Protein AF-A0AAD7U896-F1 (afdb_monomer_lite)

Structure (mmCIF, N/CA/C/O backbone):
data_AF-A0AAD7U896-F1
#
_entry.id   AF-A0AAD7U896-F1
#
loop_
_atom_site.group_PDB
_atom_site.id
_atom_site.type_symbol
_atom_site.label_atom_id
_atom_site.label_alt_id
_atom_site.label_comp_id
_atom_site.label_asym_id
_atom_site.label_entity_id
_atom_site.label_seq_id
_atom_site.pdbx_PDB_ins_code
_atom_site.Cartn_x
_atom_site.Cartn_y
_atom_site.Cartn_z
_atom_site.occupancy
_atom_site.B_iso_or_equiv
_atom_site.auth_seq_id
_atom_site.auth_comp_id
_atom_site.auth_asym_id
_atom_site.auth_atom_id
_atom_site.pdbx_PDB_model_num
ATOM 1 N N . MET A 1 1 ? -12.498 -9.108 25.342 1.00 31.80 1 MET A N 1
ATOM 2 C CA . MET A 1 1 ? -12.057 -9.279 23.946 1.00 31.80 1 MET A CA 1
ATOM 3 C C . MET A 1 1 ? -12.301 -7.948 23.259 1.00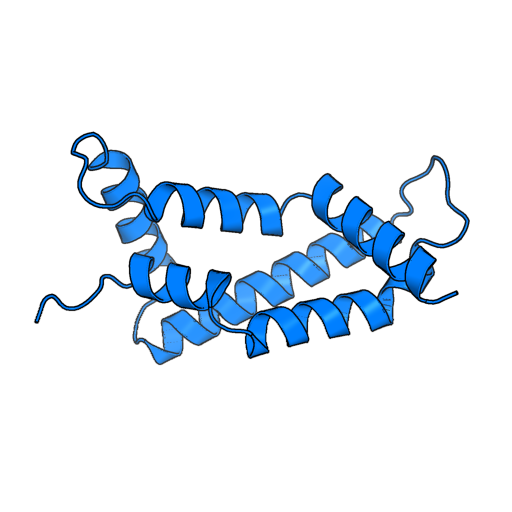 31.80 1 MET A C 1
ATOM 5 O O . MET A 1 1 ? -13.449 -7.636 22.976 1.00 31.80 1 MET A O 1
ATOM 9 N N . VAL A 1 2 ? -11.282 -7.092 23.160 1.00 39.19 2 VAL A N 1
ATOM 10 C CA . VAL A 1 2 ? -11.430 -5.824 22.432 1.00 39.19 2 VAL A CA 1
ATOM 11 C C . VAL A 1 2 ? -11.465 -6.217 20.964 1.00 39.19 2 VAL A C 1
ATOM 13 O O . VAL A 1 2 ? -10.524 -6.837 20.477 1.00 39.19 2 VAL A O 1
ATOM 16 N N . VAL A 1 3 ? -12.591 -5.993 20.294 1.00 44.62 3 VAL A N 1
ATOM 17 C CA . VAL A 1 3 ? -12.673 -6.198 18.848 1.00 44.62 3 VAL A CA 1
ATOM 18 C C . VAL A 1 3 ? -11.664 -5.232 18.236 1.00 44.62 3 VAL A C 1
ATOM 20 O O . VAL A 1 3 ? -11.843 -4.023 18.368 1.00 44.62 3 VAL A O 1
ATOM 23 N N . ALA A 1 4 ? -10.592 -5.759 17.639 1.00 60.47 4 ALA A N 1
ATOM 24 C CA . ALA A 1 4 ? -9.608 -4.955 16.919 1.00 60.47 4 ALA A CA 1
ATOM 25 C C . ALA A 1 4 ? -10.341 -4.027 15.939 1.00 60.47 4 ALA A C 1
ATOM 27 O O . ALA A 1 4 ? -11.291 -4.450 15.271 1.00 60.47 4 ALA A O 1
ATOM 28 N N . GLY A 1 5 ? -9.958 -2.754 15.879 1.00 81.19 5 GLY A N 1
ATOM 29 C CA . GLY A 1 5 ? -10.543 -1.824 14.915 1.00 81.19 5 GLY A CA 1
ATOM 30 C C . GLY A 1 5 ? -10.226 -2.268 13.485 1.00 81.19 5 GLY A C 1
ATOM 31 O O . GLY A 1 5 ? -9.223 -2.936 13.249 1.00 81.19 5 GLY A O 1
ATOM 32 N N . ILE A 1 6 ? -11.047 -1.879 12.507 1.00 88.25 6 ILE A N 1
ATOM 33 C CA . ILE A 1 6 ? -10.749 -2.171 11.090 1.00 88.25 6 ILE A CA 1
ATOM 34 C C . ILE A 1 6 ? -9.374 -1.623 10.668 1.00 88.25 6 ILE A C 1
ATOM 36 O O . ILE A 1 6 ? -8.680 -2.260 9.889 1.00 88.25 6 ILE A O 1
ATOM 40 N N . VAL A 1 7 ? -8.938 -0.502 11.257 1.00 85.94 7 VAL A N 1
ATOM 41 C CA . VAL A 1 7 ? -7.600 0.078 11.051 1.00 85.94 7 VAL A CA 1
ATOM 42 C C . VAL A 1 7 ? -6.492 -0.880 11.496 1.00 85.94 7 VAL A C 1
ATOM 44 O O . VAL A 1 7 ? -5.538 -1.090 10.760 1.00 85.94 7 VAL A O 1
ATOM 47 N N . GLU A 1 8 ? -6.642 -1.524 12.656 1.00 84.75 8 GLU A N 1
ATOM 48 C CA . GLU A 1 8 ? -5.679 -2.517 13.146 1.00 84.75 8 GLU A CA 1
ATOM 49 C C . GLU A 1 8 ? -5.662 -3.771 12.266 1.00 84.75 8 GLU A C 1
ATOM 51 O O . GLU A 1 8 ? -4.603 -4.340 12.016 1.00 84.75 8 GLU A O 1
ATOM 56 N N . ARG A 1 9 ? -6.825 -4.204 11.771 1.00 88.44 9 ARG A N 1
ATOM 57 C CA . ARG A 1 9 ? -6.902 -5.363 10.874 1.00 88.44 9 ARG A CA 1
ATOM 58 C C . ARG A 1 9 ? -6.266 -5.088 9.516 1.00 88.44 9 ARG A C 1
ATOM 60 O O . ARG A 1 9 ? -5.535 -5.939 9.025 1.00 88.44 9 ARG A O 1
ATOM 67 N N . VAL A 1 10 ? -6.477 -3.897 8.955 1.00 89.19 10 VAL A N 1
ATOM 68 C CA . VAL A 1 10 ? -5.768 -3.457 7.746 1.00 89.19 10 VAL A CA 1
ATOM 69 C C . VAL A 1 10 ? -4.266 -3.366 8.009 1.00 89.19 10 VAL A C 1
ATOM 71 O O . VAL A 1 10 ? -3.502 -3.848 7.188 1.00 89.19 10 VAL A O 1
ATOM 74 N N . ALA A 1 11 ? -3.829 -2.844 9.162 1.00 86.38 11 ALA A N 1
ATOM 75 C CA . ALA A 1 11 ? -2.409 -2.835 9.527 1.00 86.38 11 ALA A CA 1
ATOM 76 C C . ALA A 1 11 ? -1.813 -4.249 9.508 1.00 86.38 11 ALA A C 1
ATOM 78 O O . ALA A 1 11 ? -0.805 -4.487 8.855 1.00 86.38 11 ALA A O 1
ATOM 79 N N . LYS A 1 12 ? -2.470 -5.202 10.176 1.00 87.50 12 LYS A N 1
ATOM 80 C CA . LYS A 1 12 ? -2.033 -6.603 10.187 1.00 87.50 12 LYS A CA 1
ATOM 81 C C . LYS A 1 12 ? -1.986 -7.196 8.787 1.00 87.50 12 LYS A C 1
ATOM 83 O O . LYS A 1 12 ? -1.011 -7.845 8.456 1.00 87.50 12 LYS A O 1
ATOM 88 N N . MET A 1 13 ? -2.979 -6.929 7.945 1.00 88.88 13 MET A N 1
ATOM 89 C CA . MET A 1 13 ? -2.939 -7.379 6.554 1.00 88.88 13 MET A CA 1
ATOM 90 C C . MET A 1 13 ? -1.747 -6.774 5.794 1.00 88.88 13 MET A C 1
ATOM 92 O O . MET A 1 13 ? -1.008 -7.497 5.146 1.00 88.88 13 MET A O 1
ATOM 96 N N . LEU A 1 14 ? -1.480 -5.475 5.934 1.00 86.25 14 LEU A N 1
ATOM 97 C CA . LEU A 1 14 ? -0.363 -4.831 5.235 1.00 86.25 14 LEU A CA 1
ATOM 98 C C . LEU A 1 14 ? 1.023 -5.316 5.698 1.00 86.25 14 LEU A C 1
ATOM 100 O O . LEU A 1 14 ? 1.951 -5.315 4.895 1.00 86.25 14 LEU A O 1
ATOM 104 N N . PHE A 1 15 ? 1.179 -5.684 6.974 1.00 83.31 15 PHE A N 1
ATOM 105 C CA . PHE A 1 15 ? 2.488 -5.996 7.569 1.00 83.31 15 PHE A CA 1
ATOM 106 C C . PHE A 1 15 ? 2.725 -7.479 7.883 1.00 83.31 15 PHE A C 1
ATOM 108 O O . PHE A 1 15 ? 3.872 -7.863 8.092 1.00 83.31 15 PHE A O 1
ATOM 115 N N . GLU A 1 16 ? 1.672 -8.292 7.967 1.00 87.00 16 GLU A N 1
ATOM 116 C CA . GLU A 1 16 ? 1.736 -9.702 8.383 1.00 87.00 16 GLU A CA 1
ATOM 117 C C . GLU A 1 16 ? 1.113 -10.666 7.350 1.00 87.00 16 GLU A C 1
ATOM 119 O O . GLU A 1 16 ? 1.228 -11.879 7.523 1.00 87.00 16 GLU A O 1
ATOM 124 N N . ASP A 1 17 ? 0.448 -10.180 6.290 1.00 88.00 17 ASP A N 1
ATOM 125 C CA . ASP A 1 17 ? -0.069 -11.041 5.212 1.00 88.00 17 ASP A CA 1
ATOM 126 C C . ASP A 1 17 ? 1.006 -11.275 4.139 1.00 88.00 17 ASP A C 1
ATOM 128 O O . ASP A 1 17 ? 1.104 -10.548 3.144 1.00 88.00 17 ASP A O 1
ATOM 132 N N . ASP A 1 18 ? 1.795 -12.333 4.329 1.00 87.25 18 ASP A N 1
ATOM 133 C CA . ASP A 1 18 ? 2.811 -12.770 3.363 1.00 87.25 18 ASP A CA 1
ATOM 134 C C . ASP A 1 18 ? 2.210 -13.032 1.970 1.00 87.25 18 ASP A C 1
ATOM 136 O O . ASP A 1 18 ? 2.856 -12.778 0.957 1.00 87.25 18 ASP A O 1
ATOM 140 N N . ALA A 1 19 ? 0.951 -13.485 1.879 1.00 87.94 19 ALA A N 1
ATOM 141 C CA . ALA A 1 19 ? 0.329 -13.766 0.586 1.00 87.94 19 ALA A CA 1
ATOM 142 C C . ALA A 1 19 ? 0.063 -12.481 -0.210 1.00 87.94 19 ALA A C 1
ATOM 144 O O . ALA A 1 19 ? 0.174 -12.486 -1.440 1.00 87.94 19 ALA A O 1
ATOM 145 N N . PHE A 1 20 ? -0.269 -11.388 0.483 1.00 84.00 20 PHE A N 1
ATOM 146 C CA . PHE A 1 20 ? -0.400 -10.074 -0.134 1.00 84.00 20 PHE A CA 1
ATOM 147 C C . PHE A 1 20 ? 0.955 -9.538 -0.605 1.00 84.00 20 PHE A C 1
ATOM 149 O O . PHE A 1 20 ? 1.072 -9.106 -1.754 1.00 84.00 20 PHE A O 1
ATOM 156 N N . ALA A 1 21 ? 1.983 -9.613 0.244 1.00 84.69 21 ALA A N 1
ATOM 157 C CA . ALA A 1 21 ? 3.333 -9.187 -0.116 1.00 84.69 21 ALA A CA 1
ATOM 158 C C . ALA A 1 21 ? 3.862 -9.958 -1.340 1.00 84.69 21 ALA A C 1
ATOM 160 O O . ALA A 1 21 ? 4.301 -9.345 -2.315 1.00 84.69 21 ALA A O 1
ATOM 161 N N . ASP A 1 22 ? 3.709 -11.283 -1.339 1.00 88.69 22 ASP A N 1
ATOM 162 C CA . ASP A 1 22 ? 4.097 -12.164 -2.438 1.00 88.69 22 ASP A CA 1
ATOM 163 C C . ASP A 1 22 ? 3.377 -11.826 -3.758 1.00 88.69 22 ASP A C 1
ATOM 165 O O . ASP A 1 22 ? 3.937 -11.960 -4.848 1.00 88.69 22 ASP A O 1
ATOM 169 N N . GLU A 1 23 ? 2.094 -11.455 -3.706 1.00 89.62 23 GLU A N 1
ATOM 170 C CA . GLU A 1 23 ? 1.333 -11.060 -4.894 1.00 89.62 23 GLU A CA 1
ATOM 171 C C . GLU A 1 23 ? 1.901 -9.784 -5.524 1.00 89.62 23 GLU A C 1
ATOM 173 O O . GLU A 1 23 ? 2.136 -9.752 -6.738 1.00 89.62 23 GLU A O 1
ATOM 178 N N . LEU A 1 24 ? 2.161 -8.764 -4.702 1.00 86.69 24 LEU A N 1
ATOM 179 C CA . LEU A 1 24 ? 2.760 -7.508 -5.149 1.00 86.69 24 LEU A CA 1
ATOM 180 C C . LEU A 1 24 ? 4.165 -7.734 -5.715 1.00 86.69 24 LEU A C 1
ATOM 182 O O . LEU A 1 24 ? 4.492 -7.208 -6.780 1.00 86.69 24 LEU A O 1
ATOM 186 N N . GLU A 1 25 ? 4.977 -8.550 -5.043 1.00 88.12 25 GLU A N 1
ATOM 187 C CA . GLU A 1 25 ? 6.324 -8.893 -5.492 1.00 88.12 25 GLU A CA 1
ATOM 188 C C . GLU A 1 25 ? 6.305 -9.603 -6.849 1.00 88.12 25 GLU A C 1
ATOM 190 O O . GLU A 1 25 ? 6.974 -9.157 -7.783 1.00 88.12 25 GLU A O 1
ATOM 195 N N . ARG A 1 26 ? 5.462 -10.631 -7.019 1.00 90.19 26 ARG A N 1
ATOM 196 C CA . ARG A 1 26 ? 5.297 -11.328 -8.307 1.00 90.19 26 ARG A CA 1
ATOM 197 C C . ARG A 1 26 ? 4.837 -10.389 -9.418 1.00 90.19 26 ARG A C 1
ATOM 199 O O . ARG A 1 26 ? 5.274 -10.516 -10.566 1.00 90.19 26 ARG A O 1
ATOM 206 N N . TRP A 1 27 ? 3.941 -9.451 -9.107 1.00 91.62 27 TRP A N 1
ATOM 207 C CA . TRP A 1 27 ? 3.482 -8.464 -10.081 1.00 91.62 27 TRP A CA 1
ATOM 208 C C . TRP A 1 27 ? 4.629 -7.562 -10.552 1.00 91.62 27 TRP A C 1
ATOM 210 O O . TRP A 1 27 ? 4.756 -7.328 -11.762 1.00 91.62 27 TRP A O 1
ATOM 220 N N . CYS A 1 28 ? 5.467 -7.110 -9.613 1.00 89.00 28 CYS A N 1
ATOM 221 C CA . CYS A 1 28 ? 6.646 -6.285 -9.862 1.00 89.00 28 CYS A CA 1
ATOM 222 C C . CYS A 1 28 ? 7.721 -7.046 -10.649 1.00 89.00 28 CYS A C 1
ATOM 224 O O . CYS A 1 28 ? 8.195 -6.547 -11.670 1.00 89.00 28 CYS A O 1
ATOM 226 N N . GLU A 1 29 ? 8.064 -8.273 -10.253 1.00 88.69 29 GLU A N 1
ATOM 227 C CA . GLU A 1 29 ? 9.073 -9.109 -10.921 1.00 88.69 29 GLU A CA 1
ATOM 228 C C . GLU A 1 29 ? 8.719 -9.391 -12.393 1.00 88.69 29 GLU A C 1
ATOM 230 O O . GLU A 1 29 ? 9.575 -9.348 -13.287 1.00 88.69 29 GLU A O 1
ATOM 235 N N . ALA A 1 30 ? 7.434 -9.614 -12.677 1.00 88.50 30 ALA A N 1
ATOM 236 C CA . ALA A 1 30 ? 6.941 -9.839 -14.033 1.00 88.50 30 ALA A CA 1
ATOM 237 C C . ALA A 1 30 ? 7.053 -8.599 -14.942 1.00 88.50 30 ALA A C 1
ATOM 239 O O . ALA A 1 30 ? 6.962 -8.727 -16.162 1.00 88.50 30 ALA A O 1
ATOM 240 N N . ARG A 1 31 ? 7.217 -7.399 -14.368 1.00 88.38 31 ARG A N 1
ATOM 241 C CA . ARG A 1 31 ? 7.186 -6.110 -15.085 1.00 88.38 31 ARG A CA 1
ATOM 242 C C . ARG A 1 31 ? 8.450 -5.273 -14.897 1.00 88.38 31 ARG A C 1
ATOM 244 O O . ARG A 1 31 ? 8.575 -4.229 -15.530 1.00 88.38 31 ARG A O 1
ATOM 251 N N . CYS A 1 32 ? 9.409 -5.713 -14.082 1.00 86.38 32 CYS A N 1
ATOM 252 C CA . CYS A 1 32 ? 10.634 -4.964 -13.788 1.00 86.38 32 CYS A CA 1
ATOM 253 C C . CYS A 1 32 ? 11.573 -4.819 -14.999 1.00 86.38 32 CYS A C 1
ATOM 255 O O . CYS A 1 32 ? 12.437 -3.945 -15.004 1.00 86.38 32 CYS A O 1
ATOM 257 N N . ASP A 1 33 ? 11.372 -5.608 -16.059 1.00 84.94 33 ASP A N 1
ATOM 258 C CA . ASP A 1 33 ? 12.185 -5.582 -17.283 1.00 84.94 33 ASP A CA 1
ATOM 259 C C . ASP A 1 33 ? 12.175 -4.212 -17.988 1.00 84.94 33 ASP A C 1
ATOM 261 O O . ASP A 1 33 ? 13.182 -3.813 -18.568 1.00 84.94 33 ASP A O 1
ATOM 265 N N . VAL A 1 34 ? 11.095 -3.434 -17.856 1.00 80.75 34 VAL A N 1
ATOM 266 C CA . VAL A 1 34 ? 10.986 -2.058 -18.395 1.00 80.75 34 VAL A CA 1
ATOM 267 C C . VAL A 1 34 ? 11.899 -1.035 -17.699 1.00 80.75 34 VAL A C 1
ATOM 269 O O . VAL A 1 34 ? 12.029 0.099 -18.163 1.00 80.75 34 VAL A O 1
ATOM 272 N N . PHE A 1 35 ? 12.524 -1.409 -16.579 1.00 78.69 35 PHE A N 1
ATOM 273 C CA . PHE A 1 35 ? 13.493 -0.584 -15.854 1.00 78.69 35 PHE A CA 1
ATOM 274 C C . PHE A 1 35 ? 14.950 -0.869 -16.274 1.00 78.69 35 PHE A C 1
ATOM 276 O O . PHE A 1 35 ? 15.875 -0.354 -15.645 1.00 78.69 35 PHE A O 1
ATOM 283 N N . ASP A 1 36 ? 15.179 -1.667 -17.323 1.00 72.06 36 ASP A N 1
ATOM 284 C CA . ASP A 1 36 ? 16.516 -1.956 -17.851 1.00 72.06 36 ASP A CA 1
ATOM 285 C C . ASP A 1 36 ? 17.085 -0.790 -18.679 1.00 72.06 36 ASP A C 1
ATOM 287 O O . ASP A 1 36 ? 16.424 -0.267 -19.571 1.00 72.06 36 ASP A O 1
ATOM 291 N N . GLY A 1 37 ? 18.330 -0.392 -18.407 1.00 62.34 37 GLY A N 1
ATOM 292 C CA . GLY A 1 37 ? 19.103 0.520 -19.264 1.00 62.34 37 GLY A CA 1
ATOM 293 C C . GLY A 1 37 ? 18.653 1.988 -19.348 1.00 62.34 37 GLY A C 1
ATOM 294 O O . GLY A 1 37 ? 19.262 2.739 -20.106 1.00 62.34 37 GLY A O 1
ATOM 295 N N . ILE A 1 38 ? 17.640 2.428 -18.592 1.00 56.97 38 ILE A N 1
ATOM 296 C CA . ILE A 1 38 ? 17.144 3.816 -18.635 1.00 56.97 38 ILE A CA 1
ATOM 297 C C . ILE A 1 38 ? 17.665 4.616 -17.429 1.00 56.97 38 ILE A C 1
ATOM 299 O O . ILE A 1 38 ? 17.044 4.661 -16.362 1.00 56.97 38 ILE A O 1
ATOM 303 N N . GLU A 1 39 ? 18.812 5.274 -17.604 1.00 51.69 39 GLU A N 1
ATOM 304 C CA . GLU A 1 39 ? 19.277 6.355 -16.727 1.00 51.69 39 GLU A CA 1
ATOM 305 C C . GLU A 1 39 ? 18.808 7.705 -17.297 1.00 51.69 39 GLU A C 1
ATOM 307 O O . GLU A 1 39 ? 19.350 8.191 -18.284 1.00 51.69 39 GLU A O 1
ATOM 312 N N . GLY A 1 40 ? 17.798 8.326 -16.677 1.00 53.09 40 GLY A N 1
ATOM 313 C CA . GLY A 1 40 ? 17.544 9.769 -16.823 1.00 53.09 40 GLY A CA 1
ATOM 314 C C . GLY A 1 40 ? 16.166 10.196 -17.339 1.00 53.09 40 GLY A C 1
ATOM 315 O O . GLY A 1 40 ? 15.653 11.200 -16.853 1.00 53.09 40 GLY A O 1
ATOM 316 N N . GLU A 1 41 ? 15.518 9.449 -18.237 1.00 51.81 41 GLU A N 1
ATOM 317 C CA . GLU A 1 41 ? 14.161 9.772 -18.715 1.00 51.81 41 GLU A CA 1
ATOM 318 C C . GLU A 1 41 ? 13.157 8.761 -18.159 1.00 51.81 41 GLU A C 1
ATOM 320 O O . GLU A 1 41 ? 13.168 7.590 -18.524 1.00 51.81 41 GLU A O 1
ATOM 325 N N . HIS A 1 42 ? 12.287 9.189 -17.240 1.00 57.53 42 HIS A N 1
ATOM 326 C CA . HIS A 1 42 ? 11.160 8.364 -16.811 1.00 57.53 42 HIS A CA 1
ATOM 327 C C . HIS A 1 42 ? 10.241 8.147 -18.013 1.00 57.53 42 HIS A C 1
ATOM 329 O O . HIS A 1 42 ? 9.465 9.036 -18.369 1.00 57.53 42 HIS A O 1
ATOM 335 N N . ALA A 1 43 ? 10.356 6.987 -18.659 1.00 62.12 43 ALA A N 1
ATOM 336 C CA . ALA A 1 43 ? 9.486 6.628 -19.764 1.00 62.12 43 ALA A CA 1
ATOM 337 C C . ALA A 1 43 ? 8.027 6.728 -19.291 1.00 62.12 43 ALA A C 1
ATOM 339 O O . ALA A 1 43 ? 7.713 6.387 -18.147 1.00 62.12 43 ALA A O 1
ATOM 340 N N . PHE A 1 44 ? 7.126 7.187 -20.163 1.00 60.06 44 PHE A N 1
ATOM 341 C CA . PHE A 1 44 ? 5.678 7.215 -19.907 1.00 60.06 44 PHE A CA 1
ATOM 342 C C . PHE A 1 44 ? 5.174 5.885 -19.308 1.00 60.06 44 PHE A C 1
ATOM 344 O O . PHE A 1 44 ? 4.317 5.865 -18.416 1.00 60.06 44 PHE A O 1
ATOM 351 N N . ASP A 1 45 ? 5.809 4.789 -19.714 1.00 72.38 45 ASP A N 1
ATOM 352 C CA . ASP A 1 45 ? 5.583 3.427 -19.246 1.00 72.38 45 ASP A CA 1
ATOM 353 C C . ASP A 1 45 ? 5.830 3.249 -17.736 1.00 72.38 45 ASP A C 1
ATOM 355 O O . ASP A 1 45 ? 5.059 2.561 -17.074 1.00 72.38 45 ASP A O 1
ATOM 359 N N . HIS A 1 46 ? 6.819 3.926 -17.134 1.00 79.00 46 HIS A N 1
ATOM 360 C CA . HIS A 1 46 ? 7.096 3.844 -15.688 1.00 79.00 46 HIS A CA 1
ATOM 361 C C . HIS A 1 46 ? 5.978 4.476 -14.859 1.00 79.00 46 HIS A C 1
ATOM 363 O O . HIS A 1 46 ? 5.542 3.913 -13.856 1.00 79.00 46 HIS A O 1
ATOM 369 N N . THR A 1 47 ? 5.480 5.638 -15.291 1.00 81.00 47 THR A N 1
ATOM 370 C CA . THR A 1 47 ? 4.363 6.310 -14.605 1.00 81.00 47 THR A CA 1
ATOM 371 C C . THR A 1 47 ? 3.046 5.557 -14.773 1.00 81.00 47 THR A C 1
ATOM 373 O O . THR A 1 47 ? 2.211 5.574 -13.870 1.00 81.00 47 THR A O 1
ATOM 376 N N . THR A 1 48 ? 2.863 4.880 -15.909 1.00 85.44 48 THR A N 1
ATOM 377 C CA . THR A 1 48 ? 1.693 4.034 -16.169 1.00 85.44 48 THR A CA 1
ATOM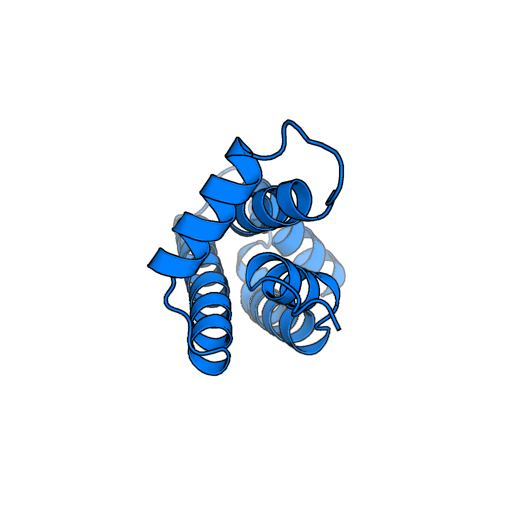 378 C C . THR A 1 48 ? 1.722 2.795 -15.283 1.00 85.44 48 THR A C 1
ATOM 380 O O . THR A 1 48 ? 0.746 2.529 -14.588 1.00 85.44 48 THR A O 1
ATOM 383 N N . LEU A 1 49 ? 2.867 2.117 -15.196 1.00 87.19 49 LEU A N 1
ATOM 384 C CA . LEU A 1 49 ? 3.048 0.966 -14.311 1.00 87.19 49 LEU A CA 1
ATOM 385 C C . LEU A 1 49 ? 2.863 1.315 -12.839 1.00 87.19 49 LEU A C 1
ATOM 387 O O . LEU A 1 49 ? 2.241 0.552 -12.112 1.00 87.19 49 LEU A O 1
ATOM 391 N N . HIS A 1 50 ? 3.340 2.478 -12.396 1.00 88.69 50 HIS A N 1
ATOM 392 C CA . HIS A 1 50 ? 3.088 2.918 -11.027 1.00 88.69 50 HIS A CA 1
ATOM 393 C C . HIS A 1 50 ? 1.589 3.105 -10.752 1.00 88.69 50 HIS A C 1
ATOM 395 O O . HIS A 1 50 ? 1.099 2.674 -9.717 1.00 88.69 50 HIS A O 1
ATOM 401 N N . LYS A 1 51 ? 0.829 3.680 -11.696 1.00 88.44 51 LYS A N 1
ATOM 402 C CA . LYS A 1 51 ? -0.633 3.787 -11.554 1.00 88.44 51 LYS A CA 1
ATOM 403 C C . LYS A 1 51 ? -1.301 2.415 -11.492 1.00 88.44 51 LYS A C 1
ATOM 405 O O . LYS A 1 51 ? -2.199 2.227 -10.681 1.00 88.44 51 LYS A O 1
ATOM 410 N N . GLU A 1 52 ? -0.874 1.470 -12.328 1.00 90.44 52 GLU A N 1
ATOM 411 C CA . GLU A 1 52 ? -1.381 0.093 -12.285 1.00 90.44 52 GLU A CA 1
ATOM 412 C C . GLU A 1 52 ? -1.070 -0.587 -10.946 1.00 90.44 52 GLU A C 1
ATOM 414 O O . GLU A 1 52 ? -1.938 -1.257 -10.389 1.00 90.44 52 GLU A O 1
ATOM 419 N N . PHE A 1 53 ? 0.130 -0.367 -10.404 1.00 89.56 53 PHE A N 1
ATOM 420 C CA . PHE A 1 53 ? 0.521 -0.860 -9.087 1.00 89.56 53 PHE A CA 1
ATOM 421 C C . PHE A 1 53 ? -0.351 -0.265 -7.973 1.00 89.56 53 PHE A C 1
ATOM 423 O O . PHE A 1 53 ? -0.883 -1.014 -7.154 1.00 89.56 53 PHE A O 1
ATOM 430 N N . CYS A 1 54 ? -0.579 1.055 -7.977 1.00 89.94 54 CYS A N 1
ATOM 431 C CA . CYS A 1 54 ? -1.475 1.699 -7.013 1.00 89.94 54 CYS A CA 1
ATOM 432 C C . CYS A 1 54 ? -2.893 1.123 -7.085 1.00 89.94 54 CYS A C 1
ATOM 434 O O . CYS A 1 54 ? -3.485 0.832 -6.052 1.00 89.94 54 CYS A O 1
ATOM 436 N N . LEU A 1 55 ? -3.424 0.903 -8.293 1.00 90.62 55 LEU A N 1
ATOM 437 C CA . LEU A 1 55 ? -4.753 0.314 -8.474 1.00 90.62 55 LEU A CA 1
ATOM 438 C C . LEU A 1 55 ? -4.831 -1.125 -7.952 1.00 90.62 55 LEU A C 1
ATOM 440 O O . LEU A 1 55 ? -5.838 -1.494 -7.353 1.00 90.62 55 LEU A O 1
ATOM 444 N N . LEU A 1 56 ? -3.787 -1.936 -8.154 1.00 90.62 56 LEU A N 1
ATOM 445 C CA . LEU A 1 56 ? -3.709 -3.288 -7.593 1.00 90.62 56 LEU A CA 1
ATOM 446 C C . LEU A 1 56 ? -3.732 -3.248 -6.059 1.00 90.62 56 LEU A C 1
ATOM 448 O O . LEU A 1 56 ? -4.504 -3.969 -5.424 1.00 90.62 56 LEU A O 1
ATOM 452 N N . PHE A 1 57 ? -2.912 -2.376 -5.476 1.00 89.06 57 PHE A N 1
ATOM 453 C CA . PHE A 1 57 ? -2.812 -2.194 -4.033 1.00 89.06 57 PHE A CA 1
ATOM 454 C C . PHE A 1 57 ? -4.144 -1.719 -3.422 1.00 89.06 57 PHE A C 1
ATOM 456 O O . PHE A 1 57 ? -4.643 -2.314 -2.464 1.00 89.06 57 PHE A O 1
ATOM 463 N N . GLU A 1 58 ? -4.772 -0.702 -4.018 1.00 90.00 58 GLU A N 1
ATOM 464 C CA . GLU A 1 58 ? -6.085 -0.188 -3.614 1.00 90.00 58 GLU A CA 1
ATOM 465 C C . GLU A 1 58 ? -7.180 -1.254 -3.727 1.00 90.00 58 GLU A C 1
ATOM 467 O O . GLU A 1 58 ? -7.972 -1.425 -2.797 1.00 90.00 58 GLU A O 1
ATOM 472 N N . ALA A 1 59 ? -7.206 -2.013 -4.827 1.00 91.31 59 ALA A N 1
ATOM 473 C CA . ALA A 1 59 ? -8.191 -3.067 -5.043 1.00 91.31 59 ALA A CA 1
ATOM 474 C C . ALA A 1 59 ? -8.092 -4.172 -3.985 1.00 91.31 59 ALA A C 1
ATOM 476 O O . ALA A 1 59 ? -9.122 -4.678 -3.531 1.00 91.31 59 ALA A O 1
ATOM 477 N N . ARG A 1 60 ? -6.878 -4.529 -3.543 1.00 90.81 60 ARG A N 1
ATOM 478 C CA . ARG A 1 60 ? -6.710 -5.510 -2.466 1.00 90.81 60 ARG A CA 1
ATOM 479 C C . ARG A 1 60 ? -7.236 -4.983 -1.136 1.00 90.81 60 ARG A C 1
ATOM 481 O O . ARG A 1 60 ? -7.935 -5.720 -0.439 1.00 90.81 60 ARG A O 1
ATOM 488 N N . ILE A 1 61 ? -6.932 -3.731 -0.792 1.00 90.62 61 ILE A N 1
ATOM 489 C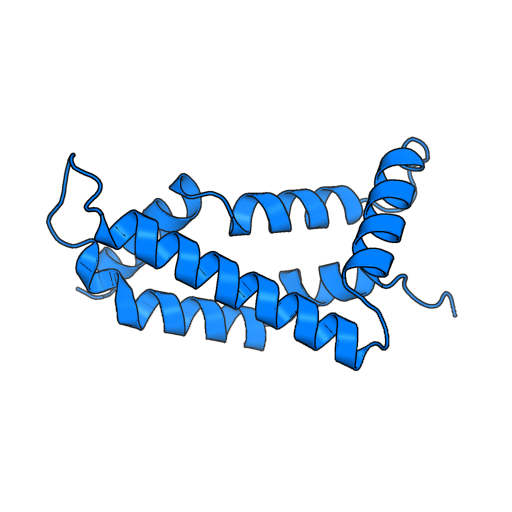 CA . ILE A 1 61 ? -7.456 -3.109 0.429 1.00 90.62 61 ILE A CA 1
ATOM 490 C C . ILE A 1 61 ? -8.982 -3.061 0.371 1.00 90.62 61 ILE A C 1
ATOM 492 O O . ILE A 1 61 ? -9.635 -3.444 1.338 1.00 90.62 61 ILE A O 1
ATOM 496 N N . GLU A 1 62 ? -9.570 -2.651 -0.754 1.00 92.69 62 GLU A N 1
ATOM 497 C CA . GLU A 1 62 ? -11.025 -2.635 -0.915 1.00 92.69 62 GLU A CA 1
ATOM 498 C C . GLU A 1 62 ? -11.631 -4.037 -0.764 1.00 92.69 62 GLU A C 1
ATOM 500 O O . GLU A 1 62 ? -12.642 -4.194 -0.076 1.00 92.69 62 GLU A O 1
ATOM 505 N N . ALA A 1 63 ? -11.019 -5.058 -1.370 1.00 93.12 63 ALA A N 1
ATOM 506 C CA . ALA A 1 63 ? -11.471 -6.439 -1.247 1.00 93.12 63 ALA A CA 1
ATOM 507 C C . ALA A 1 63 ? -11.445 -6.907 0.215 1.00 93.12 63 ALA A C 1
ATOM 509 O O . ALA A 1 63 ? -12.455 -7.406 0.710 1.00 93.12 63 ALA A O 1
ATOM 510 N N . PHE A 1 64 ? -10.343 -6.657 0.925 1.00 93.06 64 PHE A N 1
ATOM 511 C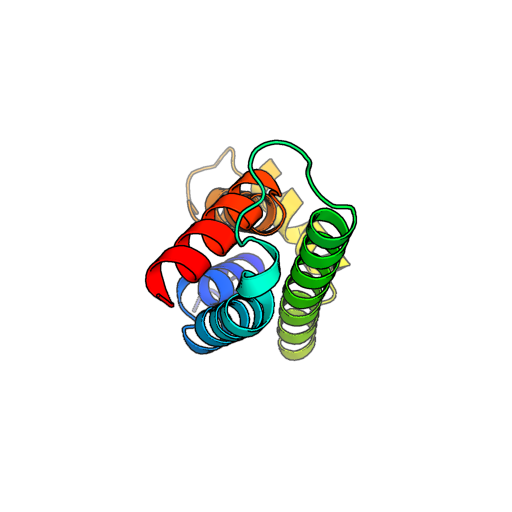 CA . PHE A 1 64 ? -10.212 -6.988 2.343 1.00 93.06 64 PHE A CA 1
ATOM 512 C C . PHE A 1 64 ? -11.251 -6.255 3.205 1.00 93.06 64 PHE A C 1
ATOM 514 O O . PHE A 1 64 ? -11.916 -6.858 4.043 1.00 93.06 64 PHE A O 1
ATOM 521 N N . LEU A 1 65 ? -11.455 -4.954 2.971 1.00 93.62 65 LEU A N 1
ATOM 522 C CA . LEU A 1 65 ? -12.480 -4.180 3.673 1.00 93.62 65 LEU A CA 1
ATOM 523 C C . LEU A 1 65 ? -13.879 -4.753 3.428 1.00 93.62 65 LEU A C 1
ATOM 525 O O . LEU A 1 65 ? -14.658 -4.881 4.371 1.00 93.62 65 LEU A O 1
ATOM 529 N N . ARG A 1 66 ? -14.186 -5.141 2.187 1.00 94.00 66 ARG A N 1
ATOM 530 C CA . ARG A 1 66 ? -15.476 -5.728 1.818 1.00 94.00 66 ARG A CA 1
ATOM 531 C C . ARG A 1 66 ? -15.707 -7.080 2.494 1.00 94.00 66 ARG A C 1
ATOM 533 O O . ARG A 1 66 ? -16.820 -7.324 2.956 1.00 94.00 66 ARG A O 1
ATOM 540 N N . GLU A 1 67 ? -14.684 -7.928 2.577 1.00 93.25 67 GLU A N 1
ATOM 541 C CA . GLU A 1 67 ? -14.721 -9.203 3.314 1.00 93.25 67 GLU A CA 1
ATOM 542 C C . GLU A 1 67 ? -14.987 -8.986 4.810 1.00 93.25 67 GLU A C 1
ATOM 544 O O . GLU A 1 67 ? -15.763 -9.717 5.425 1.00 93.25 67 GLU A O 1
ATOM 549 N N . GLU A 1 68 ? -14.423 -7.918 5.370 1.00 91.19 68 GLU A N 1
ATOM 550 C CA . GLU A 1 68 ? -14.629 -7.482 6.753 1.00 91.19 68 GLU A CA 1
ATOM 551 C C . GLU A 1 68 ? -15.959 -6.735 6.984 1.00 91.19 68 GLU A C 1
ATOM 553 O O . GLU A 1 68 ? -16.282 -6.370 8.118 1.00 91.19 68 GLU A O 1
ATOM 558 N N . GLY A 1 69 ? -16.747 -6.501 5.928 1.00 93.94 69 GLY A N 1
ATOM 559 C CA . GLY A 1 69 ? -18.036 -5.810 5.993 1.00 93.94 69 GLY A CA 1
ATOM 560 C C . GLY A 1 69 ? -17.939 -4.286 6.121 1.00 93.94 69 GLY A C 1
ATOM 561 O O . GLY A 1 69 ? -18.882 -3.659 6.599 1.00 93.94 69 GLY A O 1
ATOM 562 N N . PHE A 1 70 ? -16.818 -3.692 5.708 1.00 93.19 70 PHE A N 1
ATOM 563 C CA . PHE A 1 70 ? -16.579 -2.250 5.700 1.00 93.19 70 PHE A CA 1
ATOM 564 C C . PHE A 1 70 ? -16.475 -1.692 4.286 1.00 93.19 70 PHE A C 1
ATOM 566 O O . PHE A 1 70 ? -16.003 -2.332 3.349 1.00 93.19 70 PHE A O 1
ATOM 573 N N . THR A 1 71 ? -16.870 -0.435 4.147 1.00 92.19 71 THR A N 1
ATOM 574 C CA . THR A 1 71 ? -16.585 0.369 2.961 1.00 92.19 71 THR A CA 1
ATOM 575 C C . THR A 1 71 ? -15.259 1.116 3.111 1.00 92.19 71 THR A C 1
ATOM 577 O O . THR A 1 71 ? -14.805 1.416 4.218 1.00 92.19 71 THR A O 1
ATOM 580 N N . VAL A 1 72 ? -14.662 1.501 1.980 1.00 90.25 72 VAL A N 1
ATOM 581 C CA . VAL A 1 72 ? -13.471 2.371 1.942 1.00 90.25 72 VAL A CA 1
ATOM 582 C C . VAL A 1 72 ? -13.727 3.694 2.675 1.00 90.25 72 VAL A C 1
ATOM 584 O O . VAL A 1 72 ? -12.873 4.169 3.418 1.00 90.25 72 VAL A O 1
ATOM 587 N N . ALA A 1 73 ? -14.928 4.265 2.538 1.00 90.12 73 ALA A N 1
ATOM 588 C CA . ALA A 1 73 ? -15.304 5.500 3.225 1.00 90.12 73 ALA A CA 1
ATOM 589 C C . ALA A 1 73 ? -15.320 5.341 4.756 1.00 90.12 73 ALA A C 1
ATOM 591 O O . ALA A 1 73 ? -14.799 6.198 5.468 1.00 90.12 73 ALA A O 1
ATOM 592 N N . GLU A 1 74 ? -15.872 4.239 5.271 1.00 89.88 74 GLU A N 1
ATOM 593 C CA . GLU A 1 74 ? -15.875 3.950 6.712 1.00 89.88 74 GLU A CA 1
ATOM 594 C C . GLU A 1 74 ? -14.466 3.689 7.247 1.00 89.88 74 GLU A C 1
ATOM 596 O O . GLU A 1 74 ? -14.148 4.104 8.364 1.00 89.88 74 GLU A O 1
ATOM 601 N N . PHE A 1 75 ? -13.614 3.029 6.458 1.00 90.44 75 PHE A N 1
ATOM 602 C CA . PHE A 1 75 ? -12.204 2.866 6.792 1.00 90.44 75 PHE A CA 1
ATOM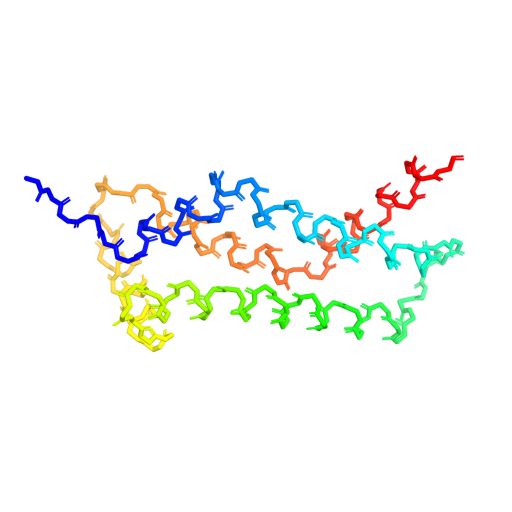 603 C C . PHE A 1 75 ? -11.506 4.222 6.917 1.00 90.44 75 PHE A C 1
ATOM 605 O O . PHE A 1 75 ? -10.920 4.490 7.963 1.00 90.44 75 PHE A O 1
ATOM 612 N N . TRP A 1 76 ? -11.638 5.109 5.924 1.00 88.25 76 TRP A N 1
ATOM 613 C CA . TRP A 1 76 ? -11.041 6.447 5.970 1.00 88.25 76 TRP A CA 1
ATOM 614 C C . TRP A 1 76 ? -11.556 7.283 7.135 1.00 88.25 76 TRP A C 1
ATOM 616 O O . TRP A 1 76 ? -10.763 7.900 7.836 1.00 88.25 76 TRP A O 1
ATOM 626 N N . GLN A 1 77 ? -12.866 7.279 7.394 1.00 88.06 77 GLN A N 1
ATOM 627 C CA . GLN A 1 77 ? -13.434 7.985 8.544 1.00 88.06 77 GLN A CA 1
ATOM 628 C C . GLN A 1 77 ? -12.838 7.498 9.863 1.00 88.06 77 GLN A C 1
ATOM 630 O O . GLN A 1 77 ? -12.541 8.305 10.742 1.00 88.06 77 GLN A O 1
ATOM 635 N N . ARG A 1 78 ? -12.654 6.183 10.007 1.00 86.56 78 ARG A N 1
ATOM 636 C CA . ARG A 1 78 ? -12.049 5.603 11.205 1.00 86.56 78 ARG A CA 1
ATOM 637 C C . ARG A 1 78 ? -10.565 5.907 11.286 1.00 86.56 78 ARG A C 1
ATOM 639 O O . ARG A 1 78 ? -10.129 6.297 12.355 1.00 86.56 78 ARG A O 1
ATOM 646 N N . LEU A 1 79 ? -9.823 5.785 10.190 1.00 84.75 79 LEU A N 1
ATOM 647 C CA . LEU A 1 79 ? -8.402 6.115 10.146 1.00 84.75 79 LEU A CA 1
ATOM 648 C C . LEU A 1 79 ? -8.168 7.589 10.497 1.00 84.75 79 LEU A C 1
ATOM 650 O O . LEU A 1 79 ? -7.356 7.872 11.364 1.00 84.75 79 LEU A O 1
ATOM 654 N N . MET A 1 80 ? -8.925 8.516 9.903 1.00 82.88 80 MET A N 1
ATOM 655 C CA . MET A 1 80 ? -8.820 9.948 10.207 1.00 82.88 80 MET A CA 1
ATOM 656 C C . MET A 1 80 ? -9.204 10.260 11.646 1.00 82.88 80 MET A C 1
ATOM 658 O O . MET A 1 80 ? -8.461 10.951 12.327 1.00 82.88 80 MET A O 1
ATOM 662 N N . LYS A 1 81 ? -10.329 9.717 12.133 1.00 79.81 81 LYS A N 1
ATOM 663 C CA . LYS A 1 81 ? -10.740 9.905 13.528 1.00 79.81 81 LYS A CA 1
ATOM 664 C C . LYS A 1 81 ? -9.644 9.453 14.479 1.00 79.81 81 LYS A C 1
ATOM 666 O O . LYS A 1 81 ? -9.367 10.104 15.469 1.00 79.81 81 LYS A O 1
ATOM 671 N N . VAL A 1 82 ? -9.032 8.329 14.163 1.00 74.56 82 VAL A N 1
ATOM 672 C CA . VAL A 1 82 ? -7.993 7.739 14.973 1.00 74.56 82 VAL A CA 1
ATOM 673 C C . VAL A 1 82 ? -6.687 8.558 14.914 1.00 74.56 82 VAL A C 1
ATOM 675 O O . VAL A 1 82 ? -6.084 8.806 15.951 1.00 74.56 82 VAL A O 1
ATOM 678 N N . VAL A 1 83 ? -6.301 9.076 13.743 1.00 72.88 83 VAL A N 1
ATOM 679 C CA . VAL A 1 83 ? -5.176 10.020 13.594 1.00 72.88 83 VAL A CA 1
ATOM 680 C C . VAL A 1 83 ? -5.432 11.334 14.351 1.00 72.88 83 VAL A C 1
ATOM 682 O O . VAL A 1 83 ? -4.527 11.845 15.011 1.00 72.88 83 VAL A O 1
ATOM 685 N N . ASP A 1 84 ? -6.657 11.861 14.297 1.00 72.50 84 ASP A N 1
ATOM 686 C CA . ASP A 1 84 ? -7.066 13.094 14.983 1.00 72.50 84 ASP A CA 1
ATOM 687 C C . ASP A 1 84 ? -7.150 12.910 16.511 1.00 72.50 84 ASP A C 1
ATOM 689 O O . ASP A 1 84 ? -6.716 13.782 17.272 1.00 72.50 84 ASP A O 1
ATOM 693 N N . ASP A 1 85 ? -7.665 11.761 16.964 1.00 67.62 85 ASP A N 1
ATOM 694 C CA . ASP A 1 85 ? -7.758 11.363 18.375 1.00 67.62 85 ASP A CA 1
ATOM 695 C C . ASP A 1 85 ? -6.372 10.941 18.937 1.00 67.62 85 ASP A C 1
ATOM 697 O O . ASP A 1 85 ? -6.145 10.962 20.150 1.00 67.62 85 ASP A O 1
ATOM 701 N N . GLY A 1 86 ? -5.401 10.642 18.063 1.00 55.12 86 GLY A N 1
ATOM 702 C CA . GLY A 1 86 ? -4.025 10.188 18.325 1.00 55.12 86 GLY A CA 1
ATOM 703 C C . GLY A 1 86 ? -3.089 11.176 19.039 1.00 55.12 86 GLY A C 1
ATOM 704 O O . GLY A 1 86 ? -1.878 10.954 19.104 1.00 55.12 86 GLY A O 1
ATOM 705 N N . LYS A 1 87 ? -3.624 12.235 19.658 1.00 51.88 87 LYS A N 1
ATOM 706 C CA . LYS A 1 87 ? -2.927 12.926 20.759 1.00 51.88 87 LYS A CA 1
ATOM 707 C C . LYS A 1 87 ? -2.904 12.095 22.054 1.00 51.88 87 LYS A C 1
ATOM 709 O O . LYS A 1 87 ? -2.134 12.443 22.946 1.00 51.88 87 LYS A O 1
ATOM 714 N N . ASP A 1 88 ? -3.646 10.983 22.133 1.00 45.25 88 ASP A N 1
ATOM 715 C CA . ASP A 1 88 ? -3.682 10.058 23.280 1.00 45.25 88 ASP A CA 1
ATOM 716 C C . ASP A 1 88 ? -3.133 8.639 22.959 1.00 45.25 88 ASP A C 1
ATOM 718 O O . ASP A 1 88 ? -3.838 7.638 22.891 1.00 45.25 88 ASP A O 1
ATOM 722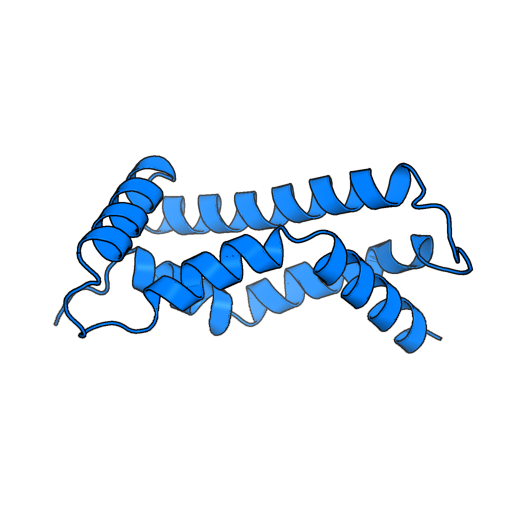 N N . ALA A 1 89 ? -1.814 8.571 22.760 1.00 45.78 89 ALA A N 1
ATOM 723 C CA . ALA A 1 89 ? -0.826 7.569 23.210 1.00 45.78 89 ALA A CA 1
ATOM 724 C C . ALA A 1 89 ? -1.049 6.025 23.219 1.00 45.78 89 ALA A C 1
ATOM 726 O O . ALA A 1 89 ? -0.093 5.333 23.582 1.00 45.78 89 ALA A O 1
ATOM 727 N N . SER A 1 90 ? -2.187 5.418 22.855 1.00 50.84 90 SER A N 1
ATOM 728 C CA . SER A 1 90 ? -2.378 3.964 23.090 1.00 50.84 90 SER A CA 1
ATOM 729 C C . SER A 1 90 ? -2.123 3.037 21.892 1.00 50.84 90 SER A C 1
ATOM 731 O O . SER A 1 90 ? -1.806 1.866 22.105 1.00 50.84 90 SER A O 1
ATOM 733 N N . PHE A 1 91 ? -2.151 3.525 20.649 1.00 54.72 91 PHE A N 1
ATOM 734 C CA . PHE A 1 91 ? -1.918 2.682 19.472 1.00 54.72 91 PHE A CA 1
ATOM 735 C C . PHE A 1 91 ? -0.914 3.327 18.506 1.00 54.72 91 PHE A C 1
ATOM 737 O O . PHE A 1 91 ? -1.172 4.331 17.859 1.00 54.72 91 PHE A O 1
ATOM 744 N N . LYS A 1 92 ? 0.284 2.738 18.409 1.00 59.31 92 LYS A N 1
ATOM 745 C CA . LYS A 1 92 ? 1.360 3.217 17.519 1.00 59.31 92 LYS A CA 1
ATOM 746 C C . LYS A 1 92 ? 1.187 2.791 16.054 1.00 59.31 92 LYS A C 1
ATOM 748 O O . LYS A 1 92 ? 1.929 3.263 15.202 1.00 59.31 92 LYS A O 1
ATOM 753 N N . GLY A 1 93 ? 0.253 1.884 15.761 1.00 57.75 93 GLY A N 1
ATOM 754 C CA . GLY A 1 93 ? 0.082 1.302 14.425 1.00 57.75 93 GLY A CA 1
ATOM 755 C C . GLY A 1 93 ? -0.620 2.211 13.412 1.00 57.75 93 GLY A C 1
ATOM 756 O O . GLY A 1 93 ? -0.591 1.921 12.227 1.00 57.75 93 GLY A O 1
ATOM 757 N N . GLU A 1 94 ? -1.240 3.310 13.839 1.00 66.81 94 GLU A N 1
ATOM 758 C CA . GLU A 1 94 ? -2.030 4.191 12.961 1.00 66.81 94 GLU A CA 1
ATOM 759 C C . GLU A 1 94 ? -1.166 5.035 12.040 1.00 66.81 94 GLU A C 1
ATOM 761 O O . GLU A 1 94 ? -1.425 5.102 10.839 1.00 66.81 94 GLU A O 1
ATOM 766 N N . GLY A 1 95 ? -0.103 5.620 12.600 1.00 67.69 95 GLY A N 1
ATOM 767 C CA . GLY A 1 95 ? 0.934 6.281 11.815 1.00 67.69 95 GLY A CA 1
ATOM 768 C C . GLY A 1 95 ? 1.557 5.307 10.821 1.00 67.69 95 GLY A C 1
ATOM 769 O O . GLY A 1 95 ? 1.698 5.650 9.657 1.00 67.69 95 GLY A O 1
ATOM 770 N N . LEU A 1 96 ? 1.795 4.057 11.239 1.00 71.12 96 LEU A N 1
ATOM 771 C CA . LEU A 1 96 ? 2.344 3.023 10.360 1.00 71.12 96 LEU A CA 1
ATOM 772 C C . LEU A 1 96 ? 1.406 2.676 9.199 1.00 71.12 96 LEU A C 1
ATOM 774 O O . LEU A 1 96 ? 1.884 2.488 8.089 1.00 71.12 96 LEU A O 1
ATOM 778 N N . VAL A 1 97 ? 0.085 2.617 9.412 1.00 80.06 97 VAL A N 1
ATOM 779 C CA . VAL A 1 97 ? -0.868 2.394 8.310 1.00 80.06 97 VAL A CA 1
ATOM 780 C C . VAL A 1 97 ? -0.832 3.558 7.331 1.00 80.06 97 VAL A C 1
ATOM 782 O O . VAL A 1 97 ? -0.745 3.327 6.131 1.00 80.06 97 VAL A O 1
ATOM 785 N N . LEU A 1 98 ? -0.868 4.804 7.810 1.00 79.38 98 LEU A N 1
ATOM 786 C CA . LEU A 1 98 ? -0.829 5.969 6.925 1.00 79.38 98 LEU A CA 1
ATOM 787 C C . LEU A 1 98 ? 0.499 6.053 6.156 1.00 79.38 98 LEU A C 1
ATOM 789 O O . LEU A 1 98 ? 0.494 6.294 4.952 1.00 79.38 98 LEU A O 1
ATOM 793 N N . GLU A 1 99 ? 1.617 5.796 6.835 1.00 77.75 99 GLU A N 1
ATOM 794 C CA . GLU A 1 99 ? 2.949 5.716 6.234 1.00 77.75 99 GLU A CA 1
ATOM 795 C C . GLU A 1 99 ? 3.039 4.584 5.209 1.00 77.75 99 GLU A C 1
ATOM 797 O O . GLU A 1 99 ? 3.594 4.795 4.137 1.00 77.75 99 GLU A O 1
ATOM 802 N N . ALA A 1 100 ? 2.458 3.413 5.484 1.00 78.75 100 ALA A N 1
ATOM 803 C CA . ALA A 1 100 ? 2.428 2.293 4.546 1.00 78.75 100 ALA A CA 1
ATOM 804 C C . ALA A 1 100 ? 1.571 2.597 3.316 1.00 78.75 100 ALA A C 1
ATOM 806 O O . ALA A 1 100 ? 2.012 2.340 2.199 1.00 78.75 100 ALA A O 1
ATOM 807 N N . LEU A 1 101 ? 0.384 3.186 3.497 1.00 83.88 101 LEU A N 1
ATOM 808 C CA . LEU A 1 101 ? -0.456 3.635 2.384 1.00 83.88 101 LEU A CA 1
ATOM 809 C C . LEU A 1 101 ? 0.283 4.680 1.541 1.00 83.88 101 LEU A C 1
ATOM 811 O O . LEU A 1 101 ? 0.307 4.584 0.318 1.00 83.88 101 LEU A O 1
ATOM 815 N N . GLN A 1 102 ? 0.939 5.649 2.183 1.00 83.31 102 GLN A N 1
ATOM 816 C CA . GLN A 1 102 ? 1.716 6.666 1.485 1.00 83.31 102 GLN A CA 1
ATOM 817 C C . GLN A 1 102 ? 2.904 6.050 0.736 1.00 83.31 102 GLN A C 1
ATOM 819 O O . GLN A 1 102 ? 3.068 6.320 -0.450 1.00 83.31 102 GLN A O 1
ATOM 824 N N . ALA A 1 103 ? 3.691 5.197 1.392 1.00 78.19 103 ALA A N 1
ATOM 825 C CA . ALA A 1 103 ? 4.853 4.533 0.810 1.00 78.19 103 ALA A CA 1
ATOM 826 C C . ALA A 1 103 ? 4.476 3.612 -0.357 1.00 78.19 103 ALA A C 1
ATOM 828 O O . ALA A 1 103 ? 5.178 3.592 -1.365 1.00 78.19 103 ALA A O 1
ATOM 829 N N . ALA A 1 104 ? 3.352 2.899 -0.259 1.00 77.44 104 ALA A N 1
ATOM 830 C CA . ALA A 1 104 ? 2.836 2.058 -1.337 1.00 77.44 104 ALA A CA 1
ATOM 831 C C . ALA A 1 104 ? 2.425 2.865 -2.580 1.00 77.44 104 ALA A C 1
ATOM 833 O O . ALA A 1 104 ? 2.440 2.336 -3.687 1.00 77.44 104 ALA A O 1
ATOM 834 N N . THR A 1 105 ? 2.098 4.149 -2.406 1.00 80.44 105 THR A N 1
ATOM 835 C CA . THR A 1 105 ? 1.771 5.076 -3.503 1.00 80.44 105 THR A CA 1
ATOM 836 C C . THR A 1 105 ? 2.924 6.015 -3.880 1.00 80.44 105 THR A C 1
ATOM 838 O O . THR A 1 105 ? 2.744 6.918 -4.704 1.00 80.44 105 THR A O 1
ATOM 841 N N . ASP A 1 106 ? 4.109 5.840 -3.283 1.00 87.44 106 ASP A N 1
ATOM 842 C CA . ASP A 1 106 ? 5.274 6.668 -3.576 1.00 87.44 106 ASP A CA 1
ATOM 843 C C . ASP A 1 106 ? 6.011 6.156 -4.819 1.00 87.44 106 ASP A C 1
ATOM 845 O O . ASP A 1 106 ? 6.616 5.080 -4.839 1.00 87.44 106 ASP A O 1
ATOM 849 N N . TYR A 1 107 ? 6.020 6.987 -5.862 1.00 85.06 107 TYR A N 1
ATOM 850 C CA . TYR A 1 107 ? 6.660 6.651 -7.132 1.00 85.06 107 TYR A CA 1
ATOM 851 C C . TYR A 1 107 ? 8.167 6.399 -6.998 1.00 85.06 107 TYR A C 1
ATOM 853 O O . TYR A 1 107 ? 8.720 5.551 -7.699 1.00 85.06 107 TYR A O 1
ATOM 861 N N . THR A 1 108 ? 8.858 7.139 -6.128 1.00 83.50 108 THR A N 1
ATOM 862 C CA . THR A 1 108 ? 10.316 7.033 -5.985 1.00 83.50 108 THR A CA 1
ATOM 863 C C . THR A 1 108 ? 10.690 5.715 -5.317 1.00 83.50 108 THR A C 1
ATOM 865 O O . THR A 1 108 ? 11.613 5.035 -5.777 1.00 83.50 108 THR A O 1
ATOM 868 N N . ALA A 1 109 ? 9.955 5.330 -4.273 1.00 84.50 109 ALA A N 1
ATOM 869 C CA . ALA A 1 109 ? 10.070 4.044 -3.606 1.00 84.50 109 ALA A CA 1
ATOM 870 C C . ALA A 1 109 ? 9.768 2.907 -4.589 1.00 84.50 109 ALA A C 1
ATOM 872 O O . ALA A 1 109 ? 10.616 2.036 -4.786 1.00 84.50 109 ALA A O 1
ATOM 873 N N . PHE A 1 110 ? 8.639 2.980 -5.302 1.00 86.62 110 PHE A N 1
ATOM 874 C CA . PHE A 1 110 ? 8.266 2.009 -6.332 1.00 86.62 110 PHE A CA 1
ATOM 875 C C . PHE A 1 110 ? 9.359 1.840 -7.398 1.00 86.62 110 PHE A C 1
ATOM 877 O O . PHE A 1 110 ? 9.840 0.733 -7.644 1.00 86.62 110 PHE A O 1
ATOM 884 N N . ALA A 1 111 ? 9.819 2.938 -8.001 1.00 84.81 111 ALA A N 1
ATOM 885 C CA . ALA A 1 111 ? 10.851 2.900 -9.033 1.00 84.81 111 ALA A CA 1
ATOM 886 C C . ALA A 1 111 ? 12.195 2.375 -8.498 1.00 84.81 111 ALA A C 1
ATOM 888 O O . ALA A 1 111 ? 12.964 1.768 -9.243 1.00 84.81 111 ALA A O 1
ATOM 889 N N . THR A 1 112 ? 12.505 2.604 -7.219 1.00 85.81 112 THR A N 1
ATOM 890 C CA . THR A 1 112 ? 13.704 2.052 -6.572 1.00 85.81 112 THR A CA 1
ATOM 891 C C . THR A 1 112 ? 13.598 0.536 -6.425 1.00 85.81 112 THR A C 1
ATOM 893 O O . THR A 1 112 ? 14.532 -0.169 -6.814 1.00 85.81 112 THR A O 1
ATOM 896 N N . THR A 1 113 ? 12.455 0.033 -5.954 1.00 85.75 113 THR A N 1
ATOM 897 C CA . THR A 1 113 ? 12.169 -1.404 -5.824 1.00 85.75 113 THR A CA 1
ATOM 898 C C . THR A 1 113 ? 12.218 -2.110 -7.176 1.00 85.75 113 THR A C 1
ATOM 900 O O . THR A 1 113 ? 12.943 -3.089 -7.331 1.00 85.75 113 THR A O 1
ATOM 903 N N . MET A 1 114 ? 11.550 -1.565 -8.197 1.00 87.12 114 MET A N 1
ATOM 904 C CA . MET A 1 114 ? 11.540 -2.147 -9.545 1.00 87.12 114 MET A CA 1
ATOM 905 C C . MET A 1 114 ? 12.947 -2.241 -10.152 1.00 87.12 114 MET A C 1
ATOM 907 O O . MET A 1 114 ? 13.308 -3.258 -10.746 1.00 87.12 114 MET A O 1
ATOM 911 N N . ARG A 1 115 ? 13.787 -1.213 -9.958 1.00 86.12 115 ARG A N 1
ATOM 912 C CA . ARG A 1 115 ? 15.197 -1.251 -10.382 1.00 86.12 115 ARG A CA 1
ATOM 913 C C . ARG A 1 115 ? 16.013 -2.277 -9.600 1.00 86.12 115 ARG A C 1
ATOM 915 O O . ARG A 1 115 ? 16.899 -2.898 -10.181 1.00 86.12 115 ARG A O 1
ATOM 922 N N . ALA A 1 116 ? 15.764 -2.436 -8.300 1.00 85.75 116 ALA A N 1
ATOM 923 C CA . ALA A 1 116 ? 16.446 -3.436 -7.482 1.00 85.75 116 ALA A CA 1
ATOM 924 C C . ALA A 1 116 ? 16.120 -4.857 -7.961 1.00 85.75 116 ALA A C 1
ATOM 926 O O . ALA A 1 116 ? 17.043 -5.570 -8.352 1.00 85.75 116 ALA A O 1
ATOM 927 N N . MET A 1 117 ? 14.832 -5.188 -8.086 1.00 86.50 117 MET A N 1
ATOM 928 C CA . MET A 1 117 ? 14.363 -6.482 -8.597 1.00 86.50 117 MET A CA 1
ATOM 929 C C . MET A 1 117 ? 14.923 -6.784 -9.990 1.00 86.50 117 MET A C 1
ATOM 931 O O . MET A 1 117 ? 15.380 -7.891 -10.270 1.00 86.50 117 MET A O 1
ATOM 935 N N . ARG A 1 118 ? 14.977 -5.778 -10.875 1.00 84.50 118 ARG A N 1
ATOM 936 C CA . ARG A 1 118 ? 15.568 -5.953 -12.207 1.00 84.50 118 ARG A CA 1
ATOM 937 C C . ARG A 1 118 ? 17.054 -6.318 -12.159 1.00 84.50 118 ARG A C 1
ATOM 939 O O . ARG A 1 118 ? 17.504 -7.105 -12.995 1.00 84.50 118 ARG A O 1
ATOM 946 N N . ARG A 1 119 ? 17.818 -5.741 -11.222 1.00 83.94 119 ARG A N 1
ATOM 947 C CA . ARG A 1 119 ? 19.247 -6.051 -11.032 1.00 83.94 119 ARG A CA 1
ATOM 948 C C . ARG A 1 119 ? 19.465 -7.457 -10.482 1.00 83.94 119 ARG A C 1
ATOM 950 O O . ARG A 1 119 ? 20.459 -8.066 -10.852 1.00 83.94 119 ARG A O 1
ATOM 957 N N . GLU A 1 120 ? 18.569 -7.946 -9.631 1.00 83.75 120 GLU A N 1
ATOM 958 C CA . GLU A 1 120 ? 18.655 -9.279 -9.013 1.00 83.75 120 GLU A CA 1
ATOM 959 C C . GLU A 1 120 ? 18.234 -10.406 -9.967 1.00 83.75 120 GLU A C 1
ATOM 961 O O . GLU A 1 120 ? 18.738 -11.517 -9.859 1.00 83.75 120 GLU A O 1
ATOM 966 N N . LYS A 1 121 ? 17.391 -10.106 -10.965 1.00 77.62 121 LYS A N 1
ATOM 967 C CA . LYS A 1 121 ? 16.977 -11.031 -12.040 1.00 77.62 121 LYS A CA 1
ATOM 968 C C . LYS A 1 121 ? 18.072 -11.315 -13.097 1.00 77.62 121 LYS A C 1
ATOM 970 O O . LYS A 1 121 ? 17.794 -11.992 -14.085 1.00 77.62 121 LYS A O 1
ATOM 975 N N . LYS A 1 122 ? 19.280 -10.745 -12.972 1.00 55.84 122 LYS A N 1
ATOM 976 C CA . LYS A 1 122 ? 20.402 -10.950 -13.917 1.00 55.84 122 LYS A CA 1
ATOM 977 C C . LYS A 1 122 ? 21.191 -12.217 -13.613 1.00 55.84 122 LYS A C 1
ATOM 979 O O . LYS A 1 122 ? 21.558 -12.886 -14.604 1.00 55.84 122 LYS A O 1
#

Foldseek 3Di:
DPPDDVLVVLLCCLPPVPVVVVVLVVLLLVPLQVLPPDDDDPPPVLVVVLVVQLVVVVVVSQVVCVVVVHHPVRNVVVLVVCVVVVVDDDDPSSVVSVVSNVLSSDSVNSSVVSNVSNVVVD

Radius of gyration: 16.64 Å; chains: 1; bounding box: 38×27×44 Å

Secondary structure (DSSP, 8-state):
-----HHHHHHHHHHH-HHHHHHHHHHHHTTGGGGSS-SS---HHHHHHHHHHHHHHHHHHHHHHHHTT--HHHHHHHHHHHHHHTTS-S-THHHHHHHHHHHHT-HHHHHHHHHHHHHHT-

Organism: NCBI:txid2483200

pLDDT: mean 79.73, std 13.84, range [31.8, 94.0]

InterPro domains:
  IPR023379 BART domain [PF11527] (6-121)
  IPR038888 Cilia- and flagella-associated protein 36 [PTHR21532] (16-116)
  IPR042541 BART domain superfamily [G3DSA:1.20.1520.10] (3-122)

Sequence (122 aa):
MVVAGIVERVAKMLFEDDAFADELERWCEARCDVFDGIEGEHAFDHTTLHKEFCLLFEARIEAFLREEGFTVAEFWQRLMKVVDDGKDASFKGEGLVLEALQAATDYTAFATTMRAMRREKK